Protein AF-A0A9D7CI96-F1 (afdb_monomer_lite)

Foldseek 3Di:
DDDDDDDDDDDDPDPVCCCVPVVVLVVVVVVVVVVCVVLVVVQKHKDKAQVCQVCFVVCCVVVVHPDGDRTDMDIGHDPDDDDDDDDDPDDPDDPCRVVPNPDVVVVVVVVVPPPDD

Sequence (117 aa):
MLHVIRGNTEGSLPGKALYGYAGELIALGAAVENMLLAARALGLGAVYMADSYPLRERIRREMQTTRELVGMLAVGWPTYGPPPRELRREFSATWEDAVGRIDASVLEREAFWVSDQ

Structure (mmCIF, N/CA/C/O backbone):
data_AF-A0A9D7CI96-F1
#
_entry.id   AF-A0A9D7CI96-F1
#
loop_
_atom_site.group_PDB
_atom_site.id
_atom_site.type_symbol
_atom_site.label_atom_id
_atom_site.label_alt_id
_atom_site.label_comp_id
_atom_site.label_asym_id
_atom_site.label_entity_id
_atom_site.label_seq_id
_atom_site.pdbx_PDB_ins_code
_atom_site.Cartn_x
_atom_site.Cartn_y
_atom_site.Cartn_z
_atom_site.occupancy
_atom_site.B_iso_or_equiv
_atom_site.auth_seq_id
_atom_site.auth_comp_id
_atom_site.auth_asym_id
_atom_site.auth_atom_id
_atom_site.pdbx_PDB_model_num
ATOM 1 N N . MET A 1 1 ? 3.520 5.535 36.294 1.00 33.38 1 MET A N 1
ATOM 2 C CA . MET A 1 1 ? 2.156 6.017 35.990 1.00 33.38 1 MET A CA 1
ATOM 3 C C . MET A 1 1 ? 2.278 7.492 35.651 1.00 33.38 1 MET A C 1
ATOM 5 O O . MET A 1 1 ? 2.494 8.288 36.552 1.00 33.38 1 MET A O 1
ATOM 9 N N . LEU A 1 2 ? 2.325 7.836 34.362 1.00 25.52 2 LEU A N 1
ATOM 10 C CA . LEU A 1 2 ? 2.631 9.196 33.913 1.00 25.52 2 LEU A CA 1
ATOM 11 C C . LEU A 1 2 ? 1.341 9.859 33.417 1.00 25.52 2 LEU A C 1
ATOM 13 O O . LEU A 1 2 ? 0.759 9.420 32.428 1.00 25.52 2 LEU A O 1
ATOM 17 N N . HIS A 1 3 ? 0.886 10.887 34.130 1.00 27.92 3 HIS A N 1
ATOM 18 C CA . HIS A 1 3 ? -0.224 11.737 33.710 1.00 27.92 3 HIS A CA 1
ATOM 19 C C . HIS A 1 3 ? 0.289 12.782 32.714 1.00 27.92 3 HIS A C 1
ATOM 21 O O . HIS A 1 3 ? 1.134 13.605 33.057 1.00 27.92 3 HIS A O 1
ATOM 27 N N . VAL A 1 4 ? -0.237 12.764 31.488 1.00 39.69 4 VAL A N 1
ATOM 28 C CA . VAL A 1 4 ? 0.013 13.808 30.486 1.00 39.69 4 VAL A CA 1
ATOM 29 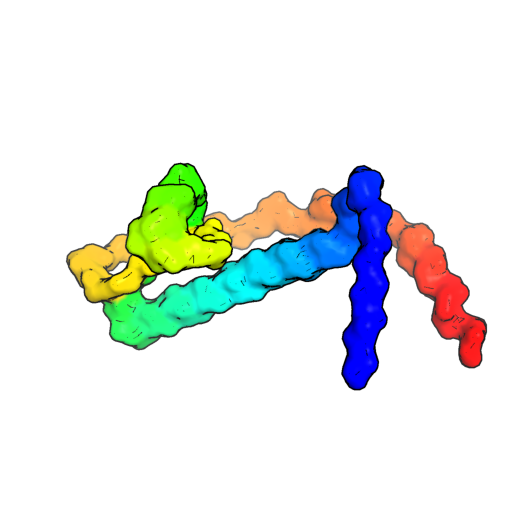C C . VAL A 1 4 ? -1.113 14.836 30.574 1.00 39.69 4 VAL A C 1
ATOM 31 O O . VAL A 1 4 ? -2.273 14.526 30.304 1.00 39.69 4 VAL A O 1
ATOM 34 N N . ILE A 1 5 ? -0.767 16.059 30.977 1.00 43.50 5 ILE A N 1
ATOM 35 C CA . ILE A 1 5 ? -1.673 17.212 31.012 1.00 43.50 5 ILE A CA 1
ATOM 36 C C . ILE A 1 5 ? -1.963 17.639 29.566 1.00 43.50 5 ILE A C 1
ATOM 38 O O . ILE A 1 5 ? -1.042 17.955 28.812 1.00 43.50 5 ILE A O 1
ATOM 42 N N . ARG A 1 6 ? -3.243 17.643 29.163 1.00 42.28 6 ARG A N 1
ATOM 43 C CA . ARG A 1 6 ? -3.674 18.185 27.865 1.00 42.28 6 ARG A CA 1
ATOM 44 C C . ARG A 1 6 ? -3.702 19.713 27.927 1.00 42.28 6 ARG A C 1
ATOM 46 O O . ARG A 1 6 ? -4.570 20.283 28.579 1.00 42.28 6 ARG A O 1
ATOM 53 N N . GLY A 1 7 ? -2.782 20.360 27.215 1.00 35.00 7 GLY A N 1
ATOM 54 C CA . GLY A 1 7 ? -2.897 21.772 26.860 1.00 35.00 7 GLY A CA 1
ATOM 55 C C . GLY A 1 7 ? -3.812 21.942 25.646 1.00 35.00 7 GLY A C 1
ATOM 56 O O . GLY A 1 7 ? -3.571 21.345 24.598 1.00 35.00 7 GLY A O 1
ATOM 57 N N . ASN A 1 8 ? -4.869 22.735 25.812 1.00 46.19 8 ASN A N 1
ATOM 58 C CA . ASN A 1 8 ? -5.753 23.199 24.747 1.00 46.19 8 ASN A CA 1
ATOM 59 C C . ASN A 1 8 ? -4.970 24.126 23.801 1.00 46.19 8 ASN A C 1
ATOM 61 O O . ASN A 1 8 ? -4.457 25.146 24.254 1.00 46.19 8 ASN A O 1
ATOM 65 N N . THR A 1 9 ? -4.859 23.781 22.518 1.00 41.41 9 THR A N 1
ATOM 66 C CA . THR A 1 9 ? -4.340 24.688 21.482 1.00 41.41 9 THR A CA 1
ATOM 67 C C . THR A 1 9 ? -5.197 24.567 20.227 1.00 41.41 9 THR A C 1
ATOM 69 O O . THR A 1 9 ? -4.986 23.716 19.367 1.00 41.41 9 THR A O 1
ATOM 72 N N . GLU A 1 10 ? -6.199 25.438 20.135 1.00 46.41 10 GLU A N 1
ATOM 73 C CA . GLU A 1 10 ? -6.716 25.887 18.847 1.00 46.41 10 GLU A CA 1
ATOM 74 C C . GLU A 1 10 ? -5.575 26.620 18.120 1.00 46.41 10 GLU A C 1
ATOM 76 O O . GLU A 1 10 ? -4.984 27.549 18.666 1.00 46.41 10 GLU A O 1
ATOM 81 N N . GLY A 1 11 ? -5.232 26.178 16.906 1.00 47.31 11 GLY A N 1
ATOM 82 C CA . GLY A 1 11 ? -4.362 26.936 16.000 1.00 47.31 11 GLY A CA 1
ATOM 83 C C . GLY A 1 11 ? -2.855 26.646 16.054 1.00 47.31 11 GLY A C 1
ATOM 84 O O . GLY A 1 11 ? -2.061 27.566 16.193 1.00 47.31 11 GLY A O 1
ATOM 85 N N . SER A 1 12 ? -2.428 25.396 15.856 1.00 38.88 12 SER A N 1
ATOM 86 C CA . SER A 1 12 ? -1.174 25.089 15.138 1.00 38.88 12 SER A CA 1
ATOM 87 C C . SER A 1 12 ? -1.224 23.641 14.644 1.00 38.88 12 SER A C 1
ATOM 89 O O . SER A 1 12 ? -1.593 22.755 15.410 1.00 38.88 12 SER A O 1
ATOM 91 N N . LEU A 1 13 ? -0.892 23.370 13.376 1.00 48.97 13 LEU A N 1
ATOM 92 C CA . LEU A 1 13 ? -0.555 22.004 12.960 1.00 48.97 13 LEU A CA 1
ATOM 93 C C . LEU A 1 13 ? 0.809 21.702 13.597 1.00 48.97 13 LEU A C 1
ATOM 95 O O . LEU A 1 13 ? 1.810 22.271 13.155 1.00 48.97 13 LEU A O 1
ATOM 99 N N . PRO A 1 14 ? 0.890 20.900 14.673 1.00 45.59 14 PRO A N 1
ATOM 100 C CA . PRO A 1 14 ? 2.121 20.794 15.434 1.00 45.59 14 PRO A CA 1
ATOM 101 C C . PRO A 1 14 ? 3.086 19.932 14.626 1.00 45.59 14 PRO A C 1
ATOM 103 O O . PRO A 1 14 ? 2.703 18.857 14.172 1.00 45.59 14 PRO A O 1
ATOM 106 N N . GLY A 1 15 ? 4.353 20.332 14.507 1.00 46.12 15 GLY A N 1
ATOM 107 C CA . GLY A 1 15 ? 5.408 19.587 13.795 1.00 46.12 15 GLY A CA 1
ATOM 108 C C . GLY A 1 15 ? 5.622 18.124 14.235 1.00 46.12 15 GLY A C 1
ATOM 109 O O . GLY A 1 15 ? 6.375 17.399 13.597 1.00 46.12 15 GLY A O 1
ATOM 110 N N . LYS A 1 16 ? 4.918 17.648 15.273 1.00 42.97 16 LYS A N 1
ATOM 111 C CA . LYS A 1 16 ? 4.806 16.227 15.647 1.00 42.97 16 LYS A CA 1
ATOM 112 C C . LYS A 1 16 ? 3.862 15.416 14.744 1.00 42.97 16 LYS A C 1
ATOM 114 O O . LYS A 1 16 ? 4.023 14.207 14.644 1.00 42.97 16 LYS A O 1
ATOM 119 N N . ALA A 1 17 ? 2.899 16.057 14.082 1.00 51.66 17 ALA A N 1
ATOM 120 C CA . ALA A 1 17 ? 1.932 15.395 13.207 1.00 51.66 17 ALA A CA 1
ATOM 121 C C . ALA A 1 17 ? 2.530 15.015 11.842 1.00 51.66 17 ALA A C 1
ATOM 123 O O . ALA A 1 17 ? 2.135 14.000 11.277 1.00 51.66 17 ALA A O 1
ATOM 124 N N . LEU A 1 18 ? 3.507 15.786 11.340 1.00 50.25 18 LEU A N 1
ATOM 125 C CA . LEU A 1 18 ? 4.125 15.532 10.035 1.00 50.25 18 LEU A CA 1
ATOM 126 C C . LEU A 1 18 ? 4.996 14.267 10.056 1.00 50.25 18 LEU A C 1
ATOM 128 O O . LEU A 1 18 ? 4.827 13.399 9.209 1.00 50.25 18 LEU A O 1
ATOM 132 N N . TYR A 1 19 ? 5.870 14.129 11.060 1.00 55.06 19 TYR A N 1
ATOM 133 C CA . TYR A 1 19 ? 6.712 12.936 11.220 1.00 55.06 19 TYR A CA 1
ATOM 134 C C . TYR A 1 19 ? 5.920 11.692 11.637 1.00 55.06 19 TYR A C 1
ATOM 136 O O . TYR A 1 19 ? 6.309 10.585 11.278 1.00 55.06 19 TYR A O 1
ATOM 144 N N . GLY A 1 20 ? 4.807 11.864 12.358 1.00 75.31 20 GLY A N 1
ATOM 145 C CA . GLY A 1 20 ? 3.910 10.762 12.702 1.00 75.31 20 GLY A CA 1
ATOM 146 C C . GLY A 1 20 ? 3.170 10.244 11.473 1.00 75.31 20 GLY A C 1
ATOM 147 O O . GLY A 1 20 ? 3.470 9.166 10.975 1.00 75.31 20 GLY A O 1
ATOM 148 N N . TYR A 1 21 ? 2.255 11.047 10.931 1.00 80.06 21 TYR A N 1
ATOM 149 C CA . TYR A 1 21 ? 1.348 10.592 9.878 1.00 80.06 21 TYR A CA 1
ATOM 150 C C . TYR A 1 21 ? 2.067 10.285 8.557 1.00 80.06 21 TYR A C 1
ATOM 152 O O . TYR A 1 21 ? 1.823 9.245 7.952 1.00 80.06 21 TYR A O 1
ATOM 160 N N . ALA A 1 22 ? 3.002 11.135 8.108 1.00 83.19 22 ALA A N 1
ATOM 161 C CA . ALA A 1 22 ? 3.733 10.854 6.868 1.00 83.19 22 ALA A CA 1
ATOM 162 C C . ALA A 1 22 ? 4.664 9.640 7.020 1.00 83.19 22 ALA A C 1
ATOM 164 O O . ALA A 1 22 ? 4.775 8.831 6.099 1.00 83.19 22 ALA A O 1
ATOM 165 N N . GLY A 1 23 ? 5.289 9.477 8.192 1.00 87.00 23 GLY A N 1
ATOM 166 C CA . GLY A 1 23 ? 6.089 8.293 8.508 1.00 87.00 23 GLY A CA 1
ATOM 167 C C . GLY A 1 23 ? 5.251 7.013 8.508 1.00 87.00 23 GLY A C 1
ATOM 168 O O . GLY A 1 23 ? 5.659 6.008 7.926 1.00 87.00 23 GLY A O 1
ATOM 169 N N . GLU A 1 24 ? 4.048 7.063 9.082 1.00 88.19 24 GLU A N 1
ATOM 170 C CA . GLU A 1 24 ? 3.081 5.961 9.062 1.00 88.19 24 GLU A CA 1
ATOM 171 C C . GLU A 1 24 ? 2.663 5.595 7.632 1.00 88.19 24 GLU A C 1
ATOM 173 O O . GLU A 1 24 ? 2.658 4.415 7.285 1.00 88.19 24 GLU A O 1
ATOM 178 N N . LEU A 1 25 ? 2.389 6.579 6.769 1.00 89.56 25 LEU A N 1
ATOM 179 C CA . LEU A 1 25 ? 2.053 6.331 5.363 1.00 89.56 25 LEU A CA 1
ATOM 180 C C . LEU A 1 25 ? 3.209 5.686 4.583 1.00 89.56 25 LEU A C 1
ATOM 182 O O . LEU A 1 25 ? 2.970 4.772 3.792 1.00 89.56 25 LEU A O 1
ATOM 186 N N . ILE A 1 26 ? 4.457 6.102 4.825 1.00 91.75 26 ILE A N 1
ATOM 187 C CA . ILE A 1 26 ? 5.644 5.475 4.215 1.00 91.75 26 ILE A CA 1
ATOM 188 C C . ILE A 1 26 ? 5.774 4.021 4.678 1.00 91.75 26 ILE A C 1
ATOM 190 O O . ILE A 1 26 ? 5.973 3.124 3.855 1.00 91.75 26 ILE A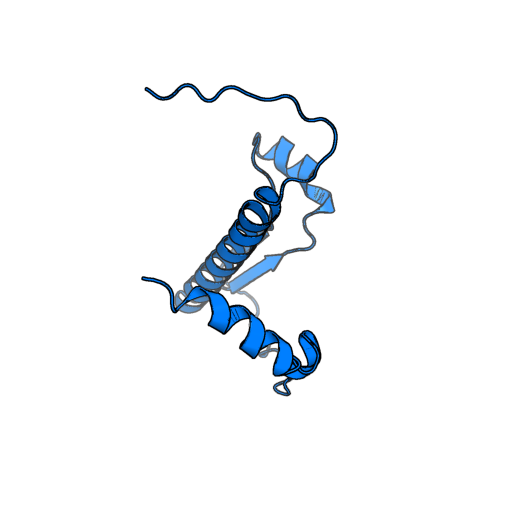 O 1
ATOM 194 N N . ALA A 1 27 ? 5.622 3.770 5.981 1.00 92.06 27 ALA A N 1
ATOM 195 C CA . ALA A 1 27 ? 5.685 2.423 6.539 1.00 92.06 27 ALA A CA 1
ATOM 196 C C . ALA A 1 27 ? 4.576 1.517 5.975 1.00 92.06 27 ALA A C 1
ATOM 198 O O . ALA A 1 27 ? 4.838 0.366 5.623 1.00 92.06 27 ALA A O 1
ATOM 199 N N . LEU A 1 28 ? 3.355 2.039 5.828 1.00 93.00 28 LEU A N 1
ATOM 200 C CA . LEU A 1 28 ? 2.244 1.330 5.193 1.00 93.00 28 LEU A CA 1
ATOM 201 C C . LEU A 1 28 ? 2.532 1.025 3.720 1.00 93.00 28 LEU A C 1
ATOM 203 O O . LEU A 1 28 ? 2.289 -0.098 3.285 1.00 93.00 28 LEU A O 1
ATOM 207 N N . GLY A 1 29 ? 3.100 1.973 2.971 1.00 93.50 29 GLY A N 1
ATOM 208 C CA . GLY A 1 29 ? 3.524 1.751 1.587 1.00 93.50 29 GLY A CA 1
ATOM 209 C C . GLY A 1 29 ? 4.550 0.621 1.465 1.00 93.50 29 GLY A C 1
ATOM 210 O O . GLY A 1 29 ? 4.374 -0.286 0.652 1.00 93.50 29 GLY A O 1
ATOM 211 N N . ALA A 1 30 ? 5.571 0.612 2.326 1.00 96.19 30 ALA A N 1
ATOM 212 C CA . ALA A 1 30 ? 6.567 -0.459 2.368 1.00 96.19 30 ALA A CA 1
ATOM 213 C C . ALA A 1 30 ? 5.949 -1.821 2.735 1.00 96.19 30 ALA A C 1
ATOM 215 O O . ALA A 1 30 ? 6.294 -2.848 2.149 1.00 96.19 30 ALA A O 1
ATOM 216 N N . ALA A 1 31 ? 5.001 -1.846 3.677 1.00 96.31 31 ALA A N 1
ATOM 217 C CA . ALA A 1 31 ? 4.283 -3.065 4.038 1.00 96.31 31 ALA A CA 1
ATOM 218 C C . ALA A 1 31 ? 3.427 -3.598 2.876 1.00 96.31 31 ALA A C 1
ATOM 220 O O . ALA A 1 31 ? 3.423 -4.803 2.623 1.00 96.31 31 ALA A O 1
ATOM 221 N N . VAL A 1 32 ? 2.734 -2.717 2.148 1.00 96.38 32 VAL A N 1
ATOM 222 C CA . VAL A 1 32 ? 1.961 -3.083 0.953 1.00 96.38 32 VAL A CA 1
ATOM 223 C C . VAL A 1 32 ? 2.865 -3.673 -0.124 1.00 96.38 32 VAL A C 1
ATOM 225 O O . VAL A 1 32 ? 2.538 -4.733 -0.654 1.00 96.38 32 VAL A O 1
ATOM 228 N N . GLU A 1 33 ? 4.016 -3.060 -0.400 1.00 96.88 33 GLU A N 1
ATOM 229 C CA . GLU A 1 33 ? 4.980 -3.590 -1.371 1.00 96.88 33 GLU A CA 1
ATOM 230 C C . GLU A 1 33 ? 5.464 -4.993 -0.981 1.00 96.88 33 GLU A C 1
ATOM 232 O O . GLU A 1 33 ? 5.454 -5.913 -1.800 1.00 96.88 33 GLU A O 1
ATOM 237 N N . ASN A 1 34 ? 5.786 -5.209 0.295 1.00 97.81 34 ASN A N 1
ATOM 238 C CA . ASN A 1 34 ? 6.163 -6.534 0.785 1.00 97.81 34 ASN A CA 1
ATOM 239 C C . ASN A 1 34 ? 5.045 -7.570 0.578 1.00 97.81 34 ASN A C 1
ATOM 241 O O . ASN A 1 34 ? 5.323 -8.705 0.187 1.00 97.81 34 ASN A O 1
ATOM 245 N N . MET A 1 35 ? 3.780 -7.195 0.796 1.00 97.88 35 MET A N 1
ATOM 246 C CA . MET A 1 35 ? 2.636 -8.075 0.531 1.00 97.88 35 MET A CA 1
ATOM 247 C C . MET A 1 35 ? 2.475 -8.388 -0.963 1.00 97.88 35 MET A C 1
ATOM 249 O O . MET A 1 35 ? 2.179 -9.531 -1.311 1.00 97.88 35 MET A O 1
ATOM 253 N N . LEU A 1 36 ? 2.705 -7.416 -1.853 1.00 97.00 36 LEU A N 1
ATOM 254 C CA . LEU A 1 36 ? 2.671 -7.618 -3.307 1.00 97.00 36 LEU A CA 1
ATOM 255 C C . LEU A 1 36 ? 3.770 -8.585 -3.770 1.00 97.00 36 LEU A C 1
ATOM 257 O O . LEU A 1 36 ? 3.502 -9.512 -4.540 1.00 97.00 36 LEU A O 1
ATOM 261 N N . LEU A 1 37 ? 4.994 -8.409 -3.269 1.00 97.25 37 LEU A N 1
ATOM 262 C CA . LEU A 1 37 ? 6.122 -9.294 -3.559 1.00 97.25 37 LEU A CA 1
ATOM 263 C C . LEU A 1 37 ? 5.873 -10.714 -3.035 1.00 97.25 37 LEU A C 1
ATOM 265 O O . LEU A 1 37 ? 6.127 -11.685 -3.751 1.00 97.25 37 LEU A O 1
ATOM 269 N N . ALA A 1 38 ? 5.321 -10.845 -1.826 1.00 98.25 38 ALA A N 1
ATOM 270 C CA . ALA A 1 38 ? 4.955 -12.137 -1.251 1.00 98.25 38 ALA A CA 1
ATOM 271 C C . ALA A 1 38 ? 3.856 -12.838 -2.065 1.00 98.25 38 ALA A C 1
ATOM 273 O O . ALA A 1 38 ? 3.988 -14.018 -2.385 1.00 98.25 38 ALA A O 1
ATOM 274 N N . ALA A 1 39 ? 2.806 -12.114 -2.466 1.00 97.12 39 ALA A N 1
ATOM 275 C CA . ALA A 1 39 ? 1.754 -12.652 -3.327 1.00 97.12 39 ALA A CA 1
ATOM 276 C C . ALA A 1 39 ? 2.337 -13.179 -4.647 1.00 97.12 39 ALA A C 1
ATOM 278 O O . ALA A 1 39 ? 2.067 -14.317 -5.033 1.00 97.12 39 ALA A O 1
ATOM 279 N N . ARG A 1 40 ? 3.219 -12.402 -5.289 1.00 94.94 40 ARG A N 1
ATOM 280 C CA . ARG A 1 40 ? 3.912 -12.816 -6.514 1.00 94.94 40 ARG A CA 1
ATOM 281 C C . ARG A 1 40 ? 4.745 -14.084 -6.313 1.00 94.94 40 ARG A C 1
ATOM 283 O O . ARG A 1 40 ? 4.705 -14.965 -7.168 1.00 94.94 40 ARG A O 1
ATOM 290 N N . ALA A 1 41 ? 5.484 -14.190 -5.209 1.00 97.62 41 ALA A N 1
ATOM 291 C CA . ALA A 1 41 ? 6.295 -15.369 -4.899 1.00 97.62 41 ALA A CA 1
ATOM 292 C C . ALA A 1 41 ? 5.447 -16.642 -4.717 1.00 97.62 41 ALA A C 1
ATOM 294 O O . ALA A 1 41 ? 5.900 -17.736 -5.039 1.00 97.62 41 ALA A O 1
ATOM 295 N N . LEU A 1 42 ? 4.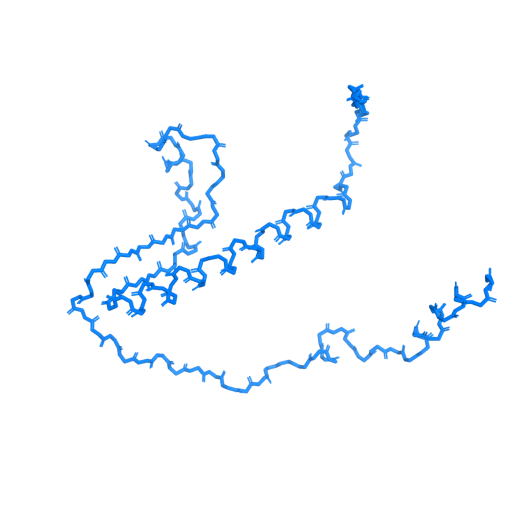202 -16.492 -4.258 1.00 97.50 42 LEU A N 1
ATOM 296 C CA . LEU A 1 42 ? 3.224 -17.576 -4.120 1.00 97.50 42 LEU A CA 1
ATOM 297 C C . LEU A 1 42 ? 2.472 -17.898 -5.426 1.00 97.50 42 LEU A C 1
ATOM 299 O O . LEU A 1 42 ? 1.587 -18.752 -5.426 1.00 97.50 42 LEU A O 1
ATOM 303 N N . GLY A 1 43 ? 2.787 -17.223 -6.536 1.00 94.88 43 GLY A N 1
ATOM 304 C CA . GLY A 1 43 ? 2.077 -17.382 -7.809 1.00 94.88 43 GLY A CA 1
ATOM 305 C C . GLY A 1 43 ? 0.708 -16.690 -7.856 1.00 94.88 43 GLY A C 1
ATOM 306 O O . GLY A 1 43 ? -0.074 -16.946 -8.772 1.00 94.88 43 GLY A O 1
ATOM 307 N N . LEU A 1 44 ? 0.409 -15.814 -6.893 1.00 96.62 44 LEU A N 1
ATOM 308 C CA . LEU A 1 44 ? -0.805 -15.002 -6.871 1.00 96.62 44 LEU A CA 1
ATOM 309 C C . LEU A 1 44 ? -0.602 -13.696 -7.650 1.00 96.62 44 LEU A C 1
ATOM 311 O O . LEU A 1 44 ? 0.500 -13.152 -7.746 1.00 96.62 44 LEU A O 1
ATOM 315 N N . GLY A 1 45 ? -1.701 -13.168 -8.180 1.00 95.31 45 GLY A N 1
ATOM 316 C CA . GLY A 1 45 ? -1.800 -11.795 -8.649 1.00 95.31 45 GLY A CA 1
ATOM 317 C C . GLY A 1 45 ? -2.261 -10.892 -7.510 1.00 95.31 45 GLY A C 1
ATOM 318 O O . GLY A 1 45 ? -3.120 -11.280 -6.715 1.00 95.31 45 GLY A O 1
ATOM 319 N N . ALA A 1 46 ? -1.709 -9.683 -7.442 1.00 95.81 46 ALA A N 1
ATOM 320 C CA . ALA A 1 46 ? -2.155 -8.669 -6.500 1.00 95.81 46 ALA A CA 1
ATOM 321 C C . ALA A 1 46 ? -2.091 -7.264 -7.115 1.00 95.81 46 ALA A C 1
ATOM 323 O O . ALA A 1 46 ? -1.215 -6.986 -7.937 1.00 95.81 46 ALA A O 1
ATOM 324 N N . VAL A 1 47 ? -3.021 -6.387 -6.728 1.00 93.75 47 VAL A N 1
ATOM 325 C CA . VAL A 1 47 ? -3.072 -4.987 -7.175 1.00 93.75 47 VAL A CA 1
ATOM 326 C C . VAL A 1 47 ? -3.409 -4.058 -6.013 1.00 93.75 47 VAL A C 1
ATOM 328 O O . VAL A 1 47 ? -4.349 -4.307 -5.254 1.00 93.75 47 VAL A O 1
ATOM 331 N N . TYR A 1 48 ? -2.630 -2.984 -5.886 1.00 94.19 48 TYR A N 1
ATOM 332 C CA . TYR A 1 48 ? -2.920 -1.885 -4.974 1.00 94.19 48 TYR A CA 1
ATOM 333 C C . TYR A 1 48 ? -3.824 -0.857 -5.661 1.00 94.19 48 TYR A C 1
ATOM 335 O O . TYR A 1 48 ? -3.539 -0.420 -6.776 1.00 94.19 48 TYR A O 1
ATOM 343 N N . MET A 1 49 ? -4.904 -0.469 -4.990 1.00 91.44 49 MET A N 1
ATOM 344 C CA . MET A 1 49 ? -5.903 0.483 -5.474 1.00 91.44 49 MET A CA 1
ATOM 345 C C . MET A 1 49 ? -5.910 1.703 -4.553 1.00 91.44 49 MET A C 1
ATOM 347 O O . MET A 1 49 ? -6.402 1.643 -3.424 1.00 91.44 49 MET A O 1
ATOM 351 N N . ALA A 1 50 ? -5.325 2.801 -5.036 1.00 81.06 50 ALA A N 1
ATOM 352 C CA . ALA A 1 50 ? -5.265 4.083 -4.326 1.00 81.06 50 ALA A CA 1
ATOM 353 C C . ALA A 1 50 ? -6.497 4.972 -4.590 1.00 81.06 50 ALA A C 1
ATOM 355 O O . ALA A 1 50 ? -6.761 5.926 -3.863 1.00 81.06 50 ALA A O 1
ATOM 356 N N . ASP A 1 51 ? -7.273 4.655 -5.623 1.00 83.88 51 ASP A N 1
ATOM 357 C CA . ASP A 1 51 ? -8.482 5.365 -6.046 1.00 83.88 51 ASP A CA 1
ATOM 358 C C . ASP A 1 51 ? -9.724 5.010 -5.208 1.00 83.88 51 ASP A C 1
ATOM 360 O O . ASP A 1 51 ? -10.814 5.522 -5.448 1.00 83.88 51 ASP A O 1
ATOM 364 N N . SER A 1 52 ? -9.566 4.187 -4.169 1.00 81.75 52 SER A N 1
ATOM 365 C CA . SER A 1 52 ? -10.636 3.779 -3.254 1.00 81.75 52 SER A CA 1
ATOM 366 C C . SER A 1 52 ? -11.085 4.868 -2.278 1.00 81.75 52 SER A C 1
ATOM 368 O O . SER A 1 52 ? -12.106 4.718 -1.604 1.00 81.75 52 SER A O 1
ATOM 370 N N . TYR A 1 53 ? -10.323 5.955 -2.155 1.00 83.12 53 TYR A N 1
ATOM 371 C CA . TYR A 1 53 ? -10.537 6.985 -1.137 1.00 83.12 53 TYR A CA 1
ATOM 372 C C . TYR A 1 53 ? -11.940 7.630 -1.145 1.00 83.12 53 TYR A C 1
ATOM 374 O O . TYR A 1 53 ? -12.498 7.833 -0.060 1.00 83.12 53 TYR A O 1
ATOM 382 N N . PRO A 1 54 ? -12.584 7.898 -2.302 1.00 88.06 54 PRO A N 1
ATOM 383 C CA . PRO A 1 54 ? -13.958 8.408 -2.333 1.00 88.06 54 PRO A CA 1
ATOM 384 C C . PRO A 1 54 ? -14.986 7.465 -1.687 1.00 88.06 54 PRO A C 1
ATOM 386 O O . PRO A 1 54 ? -16.027 7.921 -1.220 1.00 88.06 54 PRO A O 1
ATOM 389 N N . LEU A 1 55 ? -14.700 6.159 -1.610 1.00 89.00 55 LEU A N 1
ATOM 390 C CA . LEU A 1 55 ? -15.580 5.149 -1.011 1.00 89.00 55 LEU A CA 1
ATOM 391 C C . LEU A 1 55 ? -15.335 4.923 0.490 1.00 89.00 55 LEU A C 1
ATOM 393 O O . LEU A 1 55 ? -16.045 4.120 1.101 1.00 89.00 55 LEU A O 1
ATOM 397 N N . ARG A 1 56 ? -14.379 5.627 1.115 1.00 91.50 56 ARG A N 1
ATOM 398 C CA . ARG A 1 56 ? -13.930 5.336 2.490 1.00 91.50 56 ARG A CA 1
ATOM 399 C C . ARG A 1 56 ? -15.053 5.307 3.529 1.00 91.50 56 ARG A C 1
ATOM 401 O O . ARG A 1 56 ? -15.055 4.425 4.376 1.00 91.50 56 ARG A O 1
ATOM 408 N N . GLU A 1 57 ? -16.024 6.224 3.464 1.00 92.88 57 GLU A N 1
ATOM 409 C CA . GLU A 1 57 ? -17.087 6.308 4.481 1.00 92.88 57 GLU A CA 1
ATOM 410 C C . GLU A 1 57 ? -18.058 5.132 4.368 1.00 92.88 57 GLU A C 1
ATOM 412 O O . GLU A 1 57 ? -18.533 4.590 5.367 1.00 92.88 57 GLU A O 1
ATOM 417 N N . ARG A 1 58 ? -18.320 4.693 3.132 1.00 93.81 58 ARG A N 1
ATOM 418 C CA . ARG A 1 58 ? -19.123 3.502 2.869 1.00 93.81 58 ARG A CA 1
ATOM 419 C C . ARG A 1 58 ? -18.413 2.256 3.388 1.00 93.81 58 ARG A C 1
ATOM 421 O O . ARG A 1 58 ? -19.023 1.501 4.137 1.00 93.81 58 ARG A O 1
ATOM 428 N N . ILE A 1 59 ? -17.135 2.094 3.046 1.00 92.00 59 ILE A N 1
ATOM 429 C CA . ILE A 1 59 ? -16.305 0.967 3.493 1.00 92.00 59 ILE A CA 1
ATOM 430 C C . ILE A 1 59 ? -16.223 0.942 5.019 1.00 92.00 59 ILE A C 1
ATOM 432 O O . ILE A 1 59 ? -16.444 -0.095 5.631 1.00 92.00 59 ILE A O 1
ATOM 436 N N . ARG A 1 60 ? -15.984 2.091 5.653 1.00 93.94 60 ARG A N 1
ATOM 437 C CA . ARG A 1 60 ? -15.929 2.224 7.110 1.00 93.94 60 ARG A CA 1
ATOM 438 C C . ARG A 1 60 ? -17.213 1.737 7.781 1.00 93.94 60 ARG A C 1
ATOM 440 O O . ARG A 1 60 ? -17.147 0.991 8.757 1.00 93.94 60 ARG A O 1
ATOM 447 N N . ARG A 1 61 ? -18.370 2.153 7.255 1.00 95.19 61 ARG A N 1
ATOM 448 C CA . ARG A 1 61 ? -19.688 1.751 7.760 1.00 95.19 61 ARG A CA 1
ATOM 449 C C . ARG A 1 61 ? -19.933 0.256 7.571 1.00 95.19 61 ARG A C 1
ATOM 451 O O . ARG A 1 61 ? -20.372 -0.398 8.509 1.00 95.19 61 ARG A O 1
ATOM 458 N N . GLU A 1 62 ? -19.666 -0.268 6.379 1.00 95.75 62 GLU A N 1
ATOM 459 C CA . GLU A 1 62 ? -19.886 -1.683 6.048 1.00 95.75 62 GLU A CA 1
ATOM 460 C C . GLU A 1 62 ? -18.953 -2.607 6.844 1.00 95.75 62 GLU A C 1
ATOM 462 O O . GLU A 1 62 ? -19.394 -3.634 7.347 1.00 95.75 62 GLU A O 1
ATOM 467 N N . MET A 1 63 ? -17.701 -2.197 7.053 1.00 94.31 63 MET A N 1
ATOM 468 C CA . MET A 1 63 ? -16.709 -2.922 7.856 1.00 94.31 63 MET A CA 1
ATOM 469 C C . MET A 1 63 ? -16.856 -2.684 9.367 1.00 94.31 63 MET A C 1
ATOM 471 O O . MET A 1 63 ? -16.059 -3.209 10.141 1.00 94.31 63 MET A O 1
ATOM 475 N N . GLN A 1 64 ? -17.825 -1.860 9.790 1.00 96.38 64 GLN A N 1
ATOM 476 C CA . GLN A 1 64 ? -18.078 -1.496 11.191 1.00 96.38 64 GLN A CA 1
ATOM 477 C C . GLN A 1 64 ? -16.808 -1.071 11.950 1.00 96.38 64 GLN A C 1
ATOM 479 O O . GLN A 1 64 ? -16.615 -1.395 13.121 1.00 96.38 64 GLN A O 1
ATOM 484 N N . THR A 1 65 ? -15.921 -0.339 11.276 1.00 93.00 65 THR A N 1
ATOM 485 C CA . THR A 1 65 ? -14.608 0.023 11.815 1.00 93.00 65 THR A CA 1
ATOM 486 C C . THR A 1 65 ? -14.513 1.511 12.130 1.00 93.00 65 THR A C 1
ATOM 488 O O . THR A 1 65 ? -15.157 2.364 11.518 1.00 93.00 65 THR A O 1
ATOM 491 N N . THR A 1 66 ? -13.682 1.851 13.108 1.00 91.94 66 THR A N 1
ATOM 492 C CA . THR A 1 66 ? -13.298 3.237 13.412 1.00 91.94 66 THR A CA 1
ATOM 493 C C . THR A 1 66 ? -11.948 3.613 12.806 1.00 91.94 66 THR A C 1
ATOM 495 O O . THR A 1 66 ? -11.515 4.751 12.963 1.00 91.94 66 THR A O 1
ATOM 498 N N . ARG A 1 67 ? -11.287 2.669 12.123 1.00 89.94 67 ARG A N 1
ATOM 499 C CA . ARG A 1 67 ? -9.976 2.853 11.494 1.00 89.94 67 ARG A CA 1
ATOM 500 C C . ARG A 1 67 ? -10.088 3.648 10.189 1.00 89.94 67 ARG A C 1
ATOM 502 O O . ARG A 1 67 ? -11.120 3.621 9.520 1.00 89.94 67 ARG A O 1
ATOM 509 N N . GLU A 1 68 ? -9.004 4.330 9.838 1.00 88.25 68 GLU A N 1
ATOM 510 C CA . GLU A 1 68 ? -8.855 5.049 8.573 1.00 88.25 68 GLU A CA 1
ATOM 511 C C . GLU A 1 68 ? -8.581 4.080 7.413 1.00 88.25 68 GLU A C 1
ATOM 513 O O . GLU A 1 68 ? -7.835 3.111 7.562 1.00 88.25 68 GLU A O 1
ATOM 518 N N . LEU A 1 69 ? -9.184 4.347 6.250 1.00 90.19 69 LEU A N 1
ATOM 519 C CA . LEU A 1 69 ? -8.864 3.648 5.008 1.00 90.19 69 LEU A CA 1
ATOM 520 C C . LEU A 1 69 ? -7.697 4.356 4.317 1.00 90.19 69 LEU A C 1
ATOM 522 O O . LEU A 1 69 ? -7.863 5.477 3.840 1.00 90.19 69 LEU A O 1
ATOM 526 N N . VAL A 1 70 ? -6.559 3.669 4.213 1.00 88.50 70 VAL A N 1
ATOM 527 C CA . VAL A 1 70 ? -5.351 4.189 3.544 1.00 88.50 70 VAL A CA 1
ATOM 528 C C . VAL A 1 70 ? -5.237 3.702 2.094 1.00 88.50 70 VAL A C 1
ATOM 530 O O . VAL A 1 70 ? -4.726 4.414 1.236 1.00 88.50 70 VAL A O 1
ATOM 533 N N . GLY A 1 71 ? -5.775 2.521 1.792 1.00 89.62 71 GLY A N 1
ATOM 534 C CA . GLY A 1 71 ? -5.815 1.953 0.446 1.00 89.62 71 GLY A CA 1
ATOM 535 C C . GLY A 1 71 ? -6.427 0.558 0.454 1.00 89.62 71 GLY A C 1
ATOM 536 O O . GLY A 1 71 ? -6.757 0.024 1.516 1.00 89.62 71 GLY A O 1
ATOM 537 N N . MET A 1 72 ? -6.588 -0.036 -0.727 1.00 92.88 72 MET A N 1
ATOM 538 C CA . MET A 1 72 ? -7.102 -1.398 -0.877 1.00 92.88 72 MET A CA 1
ATOM 539 C C . MET A 1 72 ? -6.114 -2.283 -1.632 1.00 92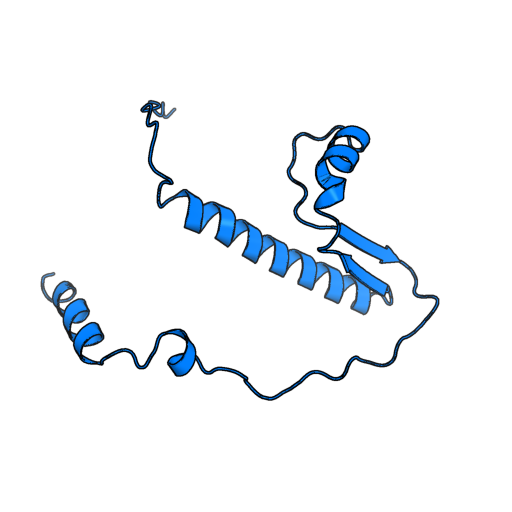.88 72 MET A C 1
ATOM 541 O O . MET A 1 72 ? -5.425 -1.831 -2.544 1.00 92.88 72 MET A O 1
ATOM 545 N N . LEU A 1 73 ? -6.084 -3.563 -1.270 1.00 94.69 73 LEU A N 1
ATOM 546 C CA . LEU A 1 73 ? -5.274 -4.581 -1.925 1.00 94.69 73 LEU A CA 1
ATOM 547 C C . LEU A 1 73 ? -6.186 -5.731 -2.352 1.00 94.69 73 LEU A C 1
ATOM 549 O O . LEU A 1 73 ? -6.778 -6.391 -1.501 1.00 94.69 73 LEU A O 1
ATOM 553 N N . ALA A 1 74 ? -6.304 -5.974 -3.656 1.00 95.00 74 ALA A N 1
ATOM 554 C CA . ALA A 1 74 ? -6.945 -7.188 -4.153 1.00 95.00 74 ALA A CA 1
ATOM 555 C C . ALA A 1 74 ? -5.874 -8.253 -4.399 1.00 95.00 74 ALA A C 1
ATOM 557 O O . ALA A 1 74 ? -4.836 -7.946 -4.983 1.00 95.00 74 ALA A O 1
ATOM 558 N N . VAL A 1 75 ? -6.124 -9.487 -3.956 1.00 96.56 75 VAL A N 1
ATOM 559 C CA . VAL A 1 75 ? -5.200 -10.627 -4.065 1.00 96.56 75 VAL A CA 1
ATOM 560 C C . VAL A 1 75 ? -5.981 -11.859 -4.515 1.00 96.56 75 VAL A C 1
ATOM 562 O O . VAL A 1 75 ? -7.077 -12.107 -4.015 1.00 96.56 75 VAL A O 1
ATOM 565 N N . GLY A 1 76 ? -5.431 -12.645 -5.440 1.00 96.44 76 GLY A N 1
ATOM 566 C CA . GLY A 1 76 ? -6.065 -13.884 -5.890 1.00 96.44 76 GLY A CA 1
ATOM 567 C C . GLY A 1 76 ? -5.296 -14.613 -6.987 1.00 96.44 76 GLY A C 1
ATOM 568 O O . GLY A 1 76 ? -4.191 -14.224 -7.362 1.00 96.44 76 GLY A O 1
ATOM 569 N N . TRP A 1 77 ? -5.890 -15.683 -7.514 1.00 96.69 77 TRP A N 1
ATOM 570 C CA . TRP A 1 77 ? -5.309 -16.426 -8.632 1.00 96.69 77 TRP A CA 1
ATOM 571 C C . TRP A 1 77 ? -5.521 -15.665 -9.944 1.00 96.69 77 TRP A C 1
ATOM 573 O O . TRP A 1 77 ? -6.668 -15.398 -10.315 1.00 96.69 77 TRP A O 1
ATOM 583 N N . PRO A 1 78 ? -4.444 -15.302 -10.661 1.00 94.56 78 PRO A N 1
ATOM 584 C CA . PRO A 1 78 ? -4.569 -14.527 -11.881 1.00 94.56 78 PRO A CA 1
ATOM 585 C C . PRO A 1 78 ? -5.127 -15.405 -13.003 1.00 94.56 78 PRO A C 1
ATOM 587 O O . PRO A 1 78 ? -4.580 -16.456 -13.322 1.00 94.56 78 PRO A O 1
ATOM 590 N N . THR A 1 79 ? -6.208 -14.955 -13.638 1.00 93.94 79 THR A N 1
ATOM 591 C CA . THR A 1 79 ? -6.738 -15.578 -14.868 1.00 93.94 79 THR A CA 1
ATOM 592 C C . THR A 1 79 ? -6.050 -15.038 -16.128 1.00 93.94 79 THR A C 1
ATOM 594 O O . THR A 1 79 ? -6.112 -15.649 -17.189 1.00 93.94 79 THR A O 1
ATOM 597 N N . TYR A 1 80 ? -5.372 -13.893 -16.014 1.00 91.56 80 TYR A N 1
ATOM 598 C CA . TYR A 1 80 ? -4.662 -13.219 -17.097 1.00 91.56 80 TYR A CA 1
ATOM 599 C C . TYR A 1 80 ? -3.268 -12.793 -16.626 1.00 91.56 80 TYR A C 1
ATOM 601 O O . TYR A 1 80 ? -3.124 -12.232 -15.539 1.00 91.56 80 TYR A O 1
ATOM 609 N N . GLY A 1 81 ? -2.250 -13.059 -17.446 1.00 88.31 81 GLY A N 1
ATOM 610 C CA . GLY A 1 81 ? -0.871 -12.631 -17.226 1.00 88.31 81 GLY A CA 1
ATOM 611 C C . GLY A 1 81 ? -0.529 -11.452 -18.137 1.00 88.31 81 GLY A C 1
ATOM 612 O O . GLY A 1 81 ? -0.106 -11.695 -19.268 1.00 88.31 81 GLY A O 1
ATOM 613 N N . PRO A 1 82 ? -0.721 -10.193 -17.701 1.00 84.94 82 PRO A N 1
ATOM 614 C CA . PRO A 1 82 ? -0.359 -9.042 -18.518 1.00 84.94 82 PRO A CA 1
ATOM 615 C C . PRO A 1 82 ? 1.151 -9.024 -18.796 1.00 84.94 82 PRO A C 1
ATOM 617 O O . PRO A 1 82 ? 1.937 -9.423 -17.927 1.00 84.94 82 PRO A O 1
ATOM 620 N N . PRO A 1 83 ? 1.584 -8.520 -19.966 1.00 89.44 83 PRO A N 1
ATOM 621 C CA . PRO A 1 83 ? 2.996 -8.258 -20.190 1.00 89.44 83 PRO A CA 1
ATOM 622 C C . PRO A 1 83 ? 3.512 -7.253 -19.143 1.00 89.44 83 PRO A C 1
ATOM 624 O O . PRO A 1 83 ? 2.759 -6.369 -18.715 1.00 89.44 83 PRO A O 1
ATOM 627 N N . PRO A 1 84 ? 4.783 -7.359 -18.714 1.00 87.88 84 PRO A N 1
ATOM 628 C CA . PRO A 1 84 ? 5.376 -6.387 -17.806 1.00 87.88 84 PRO A CA 1
ATOM 629 C C . PRO A 1 84 ? 5.241 -4.967 -18.357 1.00 87.88 84 PRO A C 1
ATOM 631 O O . PRO A 1 84 ? 5.523 -4.717 -19.528 1.00 87.88 84 PRO A O 1
ATOM 634 N N . ARG A 1 85 ? 4.827 -4.024 -17.505 1.00 88.12 85 ARG A N 1
ATOM 635 C CA . ARG A 1 85 ? 4.766 -2.611 -17.884 1.00 88.12 85 ARG A CA 1
ATOM 636 C C . ARG A 1 85 ? 6.179 -2.089 -18.130 1.00 88.12 85 ARG A C 1
ATOM 638 O O . ARG A 1 85 ? 7.043 -2.228 -17.264 1.00 88.12 85 ARG A O 1
ATOM 645 N N . GLU A 1 86 ? 6.395 -1.427 -19.262 1.00 89.25 86 GLU A N 1
ATOM 646 C CA . GLU A 1 86 ? 7.643 -0.708 -19.502 1.00 89.25 86 GLU A CA 1
ATOM 647 C C . GLU A 1 86 ? 7.778 0.452 -18.507 1.00 89.25 86 GLU A C 1
ATOM 649 O O . GLU A 1 86 ? 6.901 1.314 -18.375 1.00 89.25 86 GLU A O 1
ATOM 654 N N . LEU A 1 87 ? 8.877 0.442 -17.755 1.00 84.75 87 LEU A N 1
ATOM 655 C CA . LEU A 1 87 ? 9.228 1.505 -16.823 1.00 84.75 87 LEU A CA 1
ATOM 656 C C . LEU A 1 87 ? 10.205 2.453 -17.511 1.00 84.75 87 LEU A C 1
ATOM 658 O O . LEU A 1 87 ? 11.195 1.998 -18.086 1.00 84.75 87 LEU A O 1
ATOM 662 N N . ARG A 1 88 ? 9.977 3.768 -17.390 1.00 84.25 88 ARG A N 1
ATOM 663 C CA . ARG A 1 88 ? 11.038 4.739 -17.670 1.00 84.25 88 ARG A CA 1
ATOM 664 C C . ARG A 1 88 ? 12.163 4.506 -16.667 1.00 84.25 88 ARG A C 1
ATOM 666 O O . ARG A 1 88 ? 11.935 4.584 -15.465 1.00 84.25 88 ARG A O 1
ATOM 673 N N . ARG A 1 89 ? 13.349 4.178 -17.178 1.00 78.94 89 ARG A N 1
ATOM 674 C CA . ARG A 1 89 ? 14.560 3.931 -16.376 1.00 78.94 89 ARG A CA 1
ATOM 675 C C . ARG A 1 89 ? 15.454 5.162 -16.250 1.00 78.94 89 ARG A C 1
ATOM 677 O O . ARG A 1 89 ? 16.499 5.095 -15.617 1.00 78.94 89 ARG A O 1
ATOM 684 N N . GLU A 1 90 ? 15.053 6.264 -16.866 1.00 80.88 90 GLU A N 1
ATOM 685 C CA . GLU A 1 90 ? 15.728 7.545 -16.736 1.00 80.88 90 GLU A CA 1
ATOM 686 C C . GLU A 1 90 ? 15.301 8.196 -15.421 1.00 80.88 90 GLU A C 1
ATOM 688 O O . GLU A 1 90 ? 14.105 8.349 -15.155 1.00 80.88 90 GLU A O 1
ATOM 693 N N . PHE A 1 91 ? 16.277 8.572 -14.596 1.00 67.38 91 PHE A N 1
ATOM 694 C CA . PHE A 1 91 ? 16.024 9.444 -13.458 1.00 67.38 91 PHE A CA 1
ATOM 695 C C . PHE A 1 91 ? 15.541 10.791 -13.996 1.00 67.38 91 PHE A C 1
ATOM 697 O O . PHE A 1 91 ? 16.278 11.486 -14.687 1.00 67.38 91 PHE A O 1
ATOM 704 N N . SER A 1 92 ? 14.289 11.148 -13.706 1.00 65.12 92 SER A N 1
ATOM 705 C CA . SER A 1 92 ? 13.707 12.419 -14.152 1.00 65.12 92 SER A CA 1
ATOM 706 C C . SER A 1 92 ? 14.161 13.615 -13.316 1.00 65.12 92 SER A C 1
ATOM 708 O O . SER A 1 92 ? 13.952 14.750 -13.727 1.00 65.12 92 SER A O 1
ATOM 710 N N . ALA A 1 93 ? 14.717 13.356 -12.133 1.00 64.50 93 ALA A N 1
ATOM 711 C CA . ALA A 1 93 ? 15.275 14.355 -11.238 1.00 64.50 93 ALA A CA 1
ATOM 712 C C . ALA A 1 93 ? 16.361 13.707 -10.376 1.00 64.50 93 ALA A C 1
ATOM 714 O O . ALA A 1 93 ? 16.201 12.578 -9.899 1.00 64.50 93 ALA A O 1
ATOM 715 N N . THR A 1 94 ? 17.458 14.426 -10.190 1.00 71.81 94 THR A N 1
ATOM 716 C CA . THR A 1 94 ? 18.478 14.133 -9.186 1.00 71.81 94 THR A CA 1
ATOM 717 C C . THR A 1 94 ? 18.083 14.749 -7.842 1.00 71.81 94 THR A C 1
ATOM 719 O O . THR A 1 94 ? 17.151 15.554 -7.760 1.00 71.81 94 THR A O 1
ATOM 722 N N . TRP A 1 95 ? 18.766 14.363 -6.763 1.00 65.62 95 TRP A N 1
ATOM 723 C CA . TRP A 1 95 ? 18.553 15.001 -5.461 1.00 65.62 95 TRP A CA 1
ATOM 724 C C . TRP A 1 95 ? 18.864 16.501 -5.546 1.00 65.62 95 TRP A C 1
ATOM 726 O O . TRP A 1 95 ? 18.110 17.331 -5.045 1.00 65.62 95 TRP A O 1
ATOM 736 N N . GLU A 1 96 ? 19.913 16.839 -6.286 1.00 70.44 96 GLU A N 1
ATOM 737 C CA . GLU A 1 96 ? 20.365 18.190 -6.587 1.00 70.44 96 GLU A CA 1
ATOM 738 C C . GLU A 1 96 ? 19.305 19.025 -7.323 1.00 70.44 96 GLU A C 1
ATOM 740 O O . GLU A 1 96 ? 19.215 20.231 -7.096 1.00 70.44 96 GLU A O 1
ATOM 745 N N . ASP A 1 97 ? 18.470 18.398 -8.156 1.00 71.12 97 ASP A N 1
ATOM 746 C CA . ASP A 1 97 ? 17.344 19.071 -8.815 1.00 71.12 97 ASP A CA 1
ATOM 747 C C . ASP A 1 97 ? 16.181 19.334 -7.844 1.00 71.12 97 ASP A C 1
ATOM 749 O O . ASP A 1 97 ? 15.478 20.337 -7.972 1.00 71.12 97 ASP A O 1
ATOM 753 N N . ALA A 1 98 ? 15.966 18.446 -6.866 1.00 64.12 98 ALA A N 1
ATOM 754 C CA . ALA A 1 98 ? 14.820 18.492 -5.956 1.00 64.12 98 ALA A CA 1
ATOM 755 C C . ALA A 1 98 ? 14.982 19.511 -4.819 1.00 64.12 98 ALA A C 1
ATOM 757 O O . ALA A 1 98 ? 14.016 20.179 -4.449 1.00 64.12 98 ALA A O 1
ATOM 758 N N . VAL A 1 99 ? 16.188 19.636 -4.259 1.00 67.06 99 VAL A N 1
ATOM 759 C CA . VAL A 1 99 ? 16.483 20.588 -3.170 1.00 67.06 99 VAL A CA 1
ATOM 760 C C . VAL A 1 99 ? 17.088 21.907 -3.668 1.00 67.06 99 VAL A C 1
ATOM 762 O O . VAL A 1 99 ? 17.357 22.804 -2.868 1.00 67.06 99 VAL A O 1
ATOM 765 N N . GLY A 1 100 ? 17.286 22.041 -4.986 1.00 61.34 100 GLY A N 1
ATOM 766 C CA . GLY A 1 100 ? 18.225 23.004 -5.560 1.00 61.34 100 GLY A CA 1
ATOM 767 C C . GLY A 1 100 ? 19.664 22.628 -5.188 1.00 61.34 100 GLY A C 1
ATOM 768 O O . GLY A 1 100 ? 19.894 21.853 -4.263 1.00 61.34 100 GLY A O 1
ATOM 769 N N . ARG A 1 101 ? 20.679 23.169 -5.877 1.00 57.19 101 ARG A N 1
ATOM 770 C CA . ARG A 1 101 ? 22.062 23.046 -5.379 1.00 57.19 101 ARG A CA 1
ATOM 771 C C . ARG A 1 101 ? 22.084 23.564 -3.942 1.00 57.19 101 ARG A C 1
ATOM 773 O O . ARG A 1 101 ? 21.919 24.765 -3.742 1.00 57.19 101 ARG A O 1
ATOM 780 N N . ILE A 1 102 ? 22.266 22.671 -2.967 1.00 55.69 102 ILE A N 1
ATOM 781 C CA . ILE A 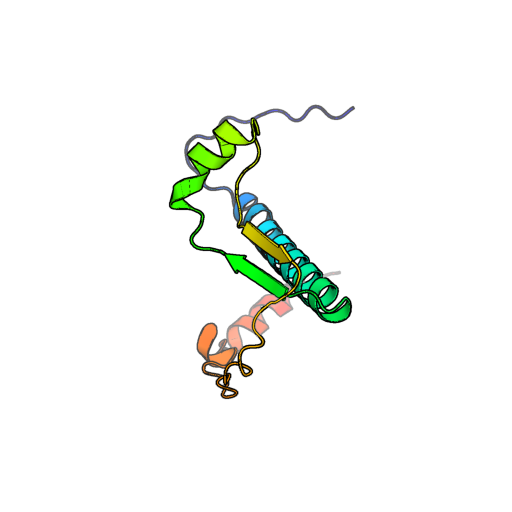1 102 ? 22.516 23.070 -1.585 1.00 55.69 102 ILE A CA 1
ATOM 782 C C . ILE A 1 1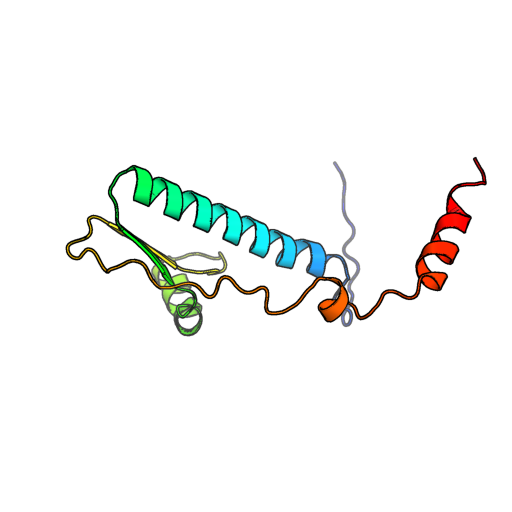02 ? 23.767 23.937 -1.649 1.00 55.69 102 ILE A C 1
ATOM 784 O O . ILE A 1 102 ? 24.834 23.465 -2.045 1.00 55.69 102 ILE A O 1
ATOM 788 N N . ASP A 1 103 ? 23.614 25.222 -1.343 1.00 56.03 103 ASP A N 1
ATOM 789 C CA . ASP A 1 103 ? 24.756 26.108 -1.205 1.00 56.03 103 ASP A CA 1
ATOM 790 C C . ASP A 1 103 ? 25.654 25.516 -0.113 1.00 56.03 103 ASP A C 1
ATOM 792 O O . ASP A 1 103 ? 25.211 25.288 1.015 1.00 56.03 103 ASP A O 1
ATOM 796 N N . ALA A 1 104 ? 26.909 25.230 -0.461 1.00 60.31 104 ALA A N 1
ATOM 797 C CA . ALA A 1 104 ? 27.892 24.679 0.463 1.00 60.31 104 ALA A CA 1
ATOM 798 C C . ALA A 1 104 ? 28.045 25.552 1.725 1.00 60.31 104 ALA A C 1
ATOM 800 O O . ALA A 1 104 ? 28.376 25.030 2.789 1.00 60.31 104 ALA A O 1
ATOM 801 N N . SER A 1 105 ? 27.700 26.845 1.644 1.00 57.69 105 SER A N 1
ATOM 802 C CA . SER A 1 105 ? 27.666 27.767 2.784 1.00 57.69 105 SER A CA 1
ATOM 803 C C . SER A 1 105 ? 26.658 27.380 3.883 1.00 57.69 105 SER A C 1
ATOM 805 O O . SER A 1 105 ? 26.797 27.813 5.028 1.00 57.69 105 SER A O 1
ATOM 807 N N . VAL A 1 106 ? 25.655 26.547 3.573 1.00 57.41 106 VAL A N 1
ATOM 808 C CA . VAL A 1 106 ? 24.674 26.026 4.543 1.00 57.41 106 VAL A CA 1
ATOM 809 C C . VAL A 1 106 ? 25.268 24.883 5.370 1.00 57.41 106 VAL A C 1
ATOM 811 O O . VAL A 1 106 ? 25.022 24.815 6.572 1.00 57.41 106 VAL A O 1
ATOM 814 N N . LEU A 1 107 ? 26.106 24.033 4.764 1.00 56.06 107 LEU A N 1
ATOM 815 C CA . LEU A 1 107 ? 26.783 22.928 5.457 1.00 56.06 107 LEU A CA 1
ATOM 816 C C . LEU A 1 107 ? 27.853 23.436 6.437 1.00 56.06 107 LEU A C 1
ATOM 818 O O . LEU A 1 107 ? 28.065 22.839 7.490 1.00 56.06 107 LEU A O 1
ATOM 822 N N . GLU A 1 108 ? 28.481 24.576 6.139 1.00 54.06 108 GLU A N 1
ATOM 823 C CA . GLU A 1 108 ? 29.463 25.207 7.030 1.00 54.06 108 GLU A CA 1
ATOM 824 C C . GLU A 1 108 ? 28.833 25.785 8.311 1.00 54.06 108 GLU A C 1
ATOM 826 O O . GLU A 1 108 ? 29.499 25.862 9.343 1.00 54.06 108 GLU A O 1
ATOM 831 N N . ARG A 1 109 ? 27.541 26.148 8.294 1.00 51.19 109 ARG A N 1
ATOM 832 C CA . ARG A 1 109 ? 26.850 26.705 9.474 1.00 51.19 109 ARG A CA 1
ATOM 833 C C . ARG A 1 109 ? 26.437 25.653 10.501 1.00 51.19 109 ARG A C 1
ATOM 835 O O . ARG A 1 109 ? 26.319 25.990 11.677 1.00 51.19 109 ARG A O 1
ATOM 842 N N . GLU A 1 110 ? 26.249 24.397 10.097 1.00 47.03 110 GLU A N 1
ATOM 843 C CA . GLU A 1 110 ? 25.911 23.308 11.029 1.00 47.03 110 GLU A CA 1
ATOM 844 C C . GLU A 1 110 ? 27.143 22.671 11.690 1.00 47.03 110 GLU A C 1
ATOM 846 O O . GLU A 1 110 ? 27.031 22.096 12.773 1.00 47.03 110 GLU A O 1
ATOM 851 N N . ALA A 1 111 ? 28.341 22.862 11.124 1.00 47.41 111 ALA A N 1
ATOM 852 C CA . ALA A 1 111 ? 29.600 22.444 11.747 1.00 47.41 111 ALA A CA 1
ATOM 853 C C . ALA A 1 111 ? 29.945 23.235 13.030 1.00 47.41 111 ALA A C 1
ATOM 855 O O . ALA A 1 111 ? 30.808 22.813 13.799 1.00 47.41 111 ALA A O 1
ATOM 856 N N . PHE A 1 112 ? 29.257 24.352 13.298 1.00 42.38 112 PHE A N 1
ATOM 857 C CA . PHE A 1 112 ? 29.507 25.214 14.458 1.00 42.38 112 PHE A CA 1
ATOM 858 C C . PHE A 1 112 ? 29.037 24.614 15.801 1.00 42.38 112 PHE A C 1
ATOM 860 O O . PHE A 1 112 ? 29.455 25.083 16.854 1.00 42.38 112 PHE A O 1
ATOM 867 N N . TRP A 1 113 ? 28.204 23.563 15.800 1.00 44.56 113 TRP A N 1
ATOM 868 C CA . TRP A 1 113 ? 27.666 22.960 17.034 1.00 44.56 113 TRP A CA 1
ATOM 869 C C . TRP A 1 113 ? 28.405 21.706 17.530 1.00 44.56 113 TRP A C 1
ATOM 871 O O . TRP A 1 113 ? 28.004 21.133 18.540 1.00 44.56 113 TRP A O 1
ATOM 881 N N . VAL A 1 114 ? 29.480 21.266 16.862 1.00 47.41 114 VAL A N 1
ATOM 882 C CA . VAL A 1 114 ? 30.203 20.025 17.227 1.00 47.41 114 VAL A CA 1
ATOM 883 C C . VAL A 1 114 ? 31.518 20.292 17.984 1.00 47.41 114 VAL A C 1
ATOM 885 O O . VAL A 1 114 ? 32.166 19.350 18.424 1.00 47.41 114 VAL A O 1
ATOM 888 N N . SER A 1 115 ? 31.917 21.549 18.205 1.00 47.06 115 SER A N 1
ATOM 889 C CA . SER A 1 115 ? 33.235 21.872 18.780 1.00 47.06 115 SER A CA 1
ATOM 890 C C . SER A 1 115 ? 33.235 22.429 20.211 1.00 47.06 115 SER A C 1
ATOM 892 O O . SER A 1 115 ? 34.192 23.114 20.558 1.00 47.06 115 SER A O 1
ATOM 894 N N . ASP A 1 116 ? 32.210 22.172 21.032 1.00 51.25 116 ASP A N 1
ATOM 895 C CA . ASP A 1 116 ? 32.193 22.645 22.435 1.00 51.25 116 ASP A CA 1
ATOM 896 C C . ASP A 1 116 ? 31.742 21.567 23.447 1.00 51.25 116 ASP A C 1
ATOM 898 O O . ASP A 1 116 ? 30.875 21.788 24.297 1.00 51.25 116 ASP A O 1
ATOM 902 N N . GLN A 1 117 ? 32.329 20.368 23.334 1.00 41.03 117 GLN A N 1
ATOM 903 C CA . GLN A 1 117 ? 32.355 19.328 24.377 1.00 41.03 117 GLN A CA 1
ATOM 904 C C . GLN A 1 117 ? 33.793 18.852 24.590 1.00 41.03 117 GLN A C 1
ATOM 906 O O . GLN A 1 117 ? 34.455 18.536 23.575 1.00 41.03 117 GLN A O 1
#

Secondary structure (DSSP, 8-state):
---------SS---THHHHHHHHHHHHHHHHHHHHHHHHHHTT-EEEEESTTGGGHHHHHHHTT--S----EEEEE--S--PPPPPPP-S-S--HHHHS----HHHHHHHGGGSS--

pLDDT: mean 75.56, std 21.29, range [25.52, 98.25]

Radius of gyration: 22.41 Å; chains: 1; bounding box: 53×45×56 Å